Protein AF-A0A495TYK0-F1 (afdb_monomer_lite)

Sequence (108 aa):
MDIFYYWQKFEQNLKNGDVGYFGSHSTKIVRLAERLLKRIWVFKTPKGMKGSIQLLGSLLVSEEPRVPVATDYPNVIHYDPFSPESVIFTDSNTHDRISEVSGTDIHP

Structure (mmCIF, N/CA/C/O backbone):
data_AF-A0A495TYK0-F1
#
_entry.id   AF-A0A495TYK0-F1
#
loop_
_atom_site.group_PDB
_atom_site.id
_atom_site.type_symbol
_atom_site.label_atom_id
_atom_site.label_alt_id
_atom_site.label_comp_id
_atom_site.label_asym_id
_atom_site.label_entity_id
_atom_site.label_seq_id
_atom_site.pdbx_PDB_ins_code
_atom_site.Cartn_x
_atom_site.Cartn_y
_atom_site.Cartn_z
_atom_site.occupancy
_atom_site.B_iso_or_equiv
_atom_site.auth_seq_id
_atom_site.auth_comp_id
_atom_site.auth_asym_id
_atom_site.auth_atom_id
_atom_site.pdbx_PDB_model_num
ATOM 1 N N . MET A 1 1 ? 12.266 -6.103 2.910 1.00 83.88 1 MET A N 1
ATOM 2 C CA . MET A 1 1 ? 11.765 -5.173 3.949 1.00 83.88 1 MET A CA 1
ATOM 3 C C . MET A 1 1 ? 10.401 -4.672 3.513 1.00 83.88 1 MET A C 1
ATOM 5 O O . MET A 1 1 ? 10.161 -4.636 2.310 1.00 83.88 1 MET A O 1
ATOM 9 N N . ASP A 1 2 ? 9.547 -4.281 4.453 1.00 88.50 2 ASP A N 1
ATOM 10 C CA . ASP A 1 2 ? 8.250 -3.684 4.138 1.00 88.50 2 ASP A CA 1
ATOM 11 C C . ASP A 1 2 ? 8.250 -2.203 4.522 1.00 88.50 2 ASP A C 1
ATOM 13 O O . ASP A 1 2 ? 8.969 -1.795 5.439 1.00 88.50 2 ASP A O 1
ATOM 17 N N . ILE A 1 3 ? 7.454 -1.395 3.823 1.00 89.44 3 ILE A N 1
ATOM 18 C CA . ILE A 1 3 ? 7.219 0.006 4.184 1.00 89.44 3 ILE A CA 1
ATOM 19 C C . ILE A 1 3 ? 5.758 0.229 4.549 1.00 89.44 3 ILE A C 1
ATOM 21 O O . ILE A 1 3 ? 4.865 -0.398 3.987 1.00 89.44 3 ILE A O 1
ATOM 25 N N . PHE A 1 4 ? 5.527 1.170 5.458 1.00 91.69 4 PHE A N 1
ATOM 26 C CA . PHE A 1 4 ? 4.197 1.643 5.813 1.00 91.69 4 PHE A CA 1
ATOM 27 C C . PHE A 1 4 ?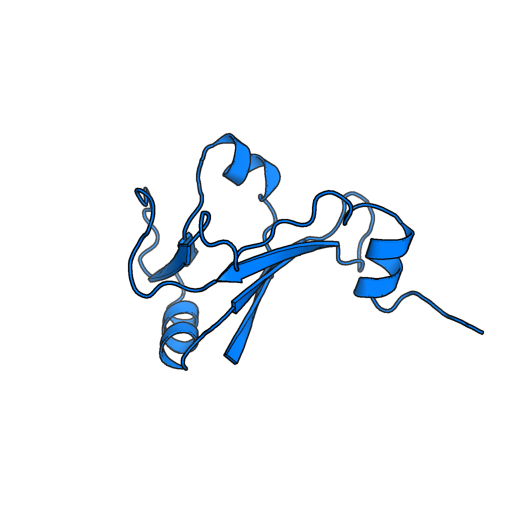 3.990 3.015 5.177 1.00 91.69 4 PHE A C 1
ATOM 29 O O . PHE A 1 4 ? 4.756 3.945 5.436 1.00 91.69 4 PHE A O 1
ATOM 36 N N . TYR A 1 5 ? 2.970 3.138 4.335 1.00 92.69 5 TYR A N 1
ATOM 37 C CA . TYR A 1 5 ? 2.671 4.351 3.586 1.00 92.69 5 TYR A CA 1
ATOM 38 C C . TYR A 1 5 ? 1.291 4.902 3.955 1.00 92.69 5 TYR A C 1
ATOM 40 O O . TYR A 1 5 ? 0.272 4.224 3.822 1.00 92.69 5 TYR A O 1
ATOM 48 N N . TYR A 1 6 ? 1.264 6.162 4.391 1.00 94.31 6 TYR A N 1
ATOM 49 C CA . TYR A 1 6 ? 0.028 6.870 4.709 1.00 94.31 6 TYR A CA 1
ATOM 50 C C . TYR A 1 6 ? -0.609 7.445 3.437 1.00 94.31 6 TYR A C 1
ATOM 52 O O . TYR A 1 6 ? -0.118 8.424 2.873 1.00 94.31 6 TYR A O 1
ATOM 60 N N . TRP A 1 7 ? -1.722 6.861 2.993 1.00 94.00 7 TRP A N 1
ATOM 61 C CA . TRP A 1 7 ? -2.389 7.207 1.740 1.00 94.00 7 TRP A CA 1
ATOM 62 C C . TRP A 1 7 ? -3.678 8.005 1.970 1.00 94.00 7 TRP A C 1
ATOM 64 O O . TRP A 1 7 ? -4.794 7.499 1.874 1.00 94.00 7 TRP A O 1
ATOM 74 N N . GLN A 1 8 ? -3.534 9.302 2.247 1.00 89.44 8 GLN A N 1
ATOM 75 C CA . GLN A 1 8 ? -4.671 10.165 2.597 1.00 89.44 8 GLN A CA 1
ATOM 76 C C . GLN A 1 8 ? -5.739 10.290 1.496 1.00 89.44 8 GLN A C 1
ATOM 78 O O . GLN A 1 8 ? -6.922 10.415 1.802 1.00 89.44 8 GLN A O 1
ATOM 83 N N . LYS A 1 9 ? -5.328 10.302 0.222 1.00 91.12 9 LYS A N 1
ATOM 84 C CA . LYS A 1 9 ? -6.209 10.513 -0.942 1.00 91.12 9 LYS A CA 1
ATOM 85 C C . LYS A 1 9 ? -6.599 9.209 -1.649 1.00 91.12 9 LYS A C 1
ATOM 87 O O . LYS A 1 9 ? -6.946 9.251 -2.825 1.00 91.12 9 LYS A O 1
ATOM 92 N N . PHE A 1 10 ? -6.559 8.077 -0.945 1.00 92.19 10 PHE A N 1
ATOM 93 C CA . PHE A 1 10 ? -6.776 6.742 -1.507 1.00 92.19 10 PHE A CA 1
ATOM 94 C C . PHE A 1 10 ? -7.996 6.648 -2.433 1.00 92.19 10 PHE A C 1
ATOM 96 O O . PHE A 1 10 ? -7.849 6.314 -3.604 1.00 92.19 10 PHE A O 1
ATOM 103 N N . GLU A 1 11 ? -9.189 7.024 -1.960 1.00 91.50 11 GLU A N 1
ATOM 104 C CA . GLU A 1 11 ? -10.412 6.935 -2.770 1.00 91.50 11 GLU A CA 1
ATOM 105 C C . GLU A 1 11 ? -10.354 7.809 -4.023 1.00 91.50 11 GLU A C 1
ATOM 107 O O . GLU A 1 11 ? -10.868 7.426 -5.072 1.00 91.50 11 GLU A O 1
ATOM 112 N N . GLN A 1 12 ? -9.757 8.997 -3.916 1.00 92.94 12 GLN A N 1
ATOM 113 C CA . GLN A 1 12 ? -9.635 9.912 -5.045 1.00 92.94 12 GLN A CA 1
ATOM 114 C C . GLN A 1 12 ? -8.646 9.370 -6.078 1.00 92.94 12 GLN A C 1
ATOM 116 O O . GLN A 1 12 ? -8.943 9.404 -7.268 1.00 92.94 12 GLN A O 1
ATOM 121 N N . ASN A 1 13 ? -7.504 8.845 -5.631 1.00 91.56 13 ASN A N 1
ATOM 122 C CA . ASN A 1 13 ? -6.498 8.278 -6.520 1.00 91.56 13 ASN A CA 1
ATOM 123 C C . ASN A 1 13 ? -7.017 7.028 -7.231 1.00 91.56 13 ASN A C 1
ATOM 125 O O . ASN A 1 13 ? -6.861 6.924 -8.443 1.00 91.56 13 ASN A O 1
ATOM 129 N N . LEU A 1 14 ? -7.734 6.144 -6.527 1.00 89.56 14 LEU A N 1
ATOM 130 C CA . LEU A 1 14 ? -8.401 5.006 -7.164 1.00 89.56 14 LEU A CA 1
ATOM 131 C C . LEU A 1 14 ? -9.392 5.450 -8.247 1.00 89.56 14 LEU A C 1
ATOM 133 O O . LEU A 1 14 ? -9.379 4.904 -9.345 1.00 89.56 14 LEU A O 1
ATOM 137 N N . LYS A 1 15 ? -10.231 6.456 -7.964 1.00 91.50 15 LYS A N 1
ATOM 138 C CA . LYS A 1 15 ? -11.206 6.983 -8.937 1.00 91.50 15 LYS A CA 1
ATOM 139 C C . LYS A 1 15 ? -10.552 7.603 -10.169 1.00 91.50 15 LYS A C 1
ATOM 141 O O . LYS A 1 15 ? -11.112 7.509 -11.255 1.00 91.50 15 LYS A O 1
ATOM 146 N N . ASN A 1 16 ? -9.400 8.239 -9.992 1.00 90.50 16 ASN A N 1
ATOM 147 C CA . ASN A 1 16 ? -8.653 8.878 -11.072 1.00 90.50 16 ASN A CA 1
ATOM 148 C C . ASN A 1 16 ? -7.783 7.898 -11.872 1.00 90.50 16 ASN A C 1
ATOM 150 O O . ASN A 1 16 ? -7.281 8.267 -12.928 1.00 90.50 16 ASN A O 1
ATOM 154 N N . GLY A 1 17 ? -7.588 6.670 -11.378 1.00 87.94 17 GLY A N 1
ATOM 155 C CA . GLY A 1 17 ? -6.609 5.740 -11.939 1.00 87.94 17 GLY A CA 1
ATOM 156 C C . GLY A 1 17 ? -5.157 6.086 -11.5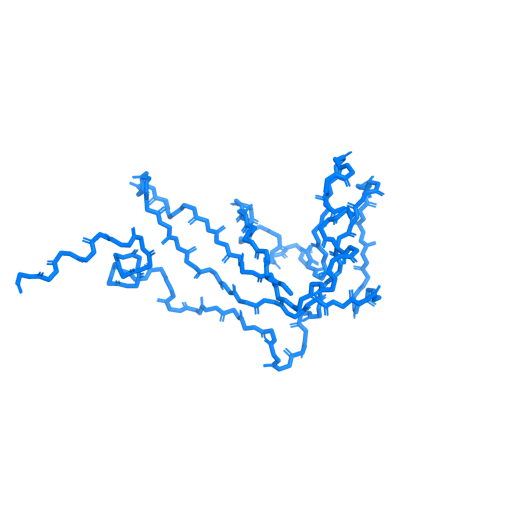85 1.00 87.94 17 GLY A C 1
ATOM 157 O O . GLY A 1 17 ? -4.244 5.551 -12.207 1.00 87.94 17 GLY A O 1
ATOM 158 N N . ASP A 1 18 ? -4.933 6.933 -10.574 1.00 90.75 18 ASP A N 1
ATOM 159 C CA . ASP A 1 18 ? -3.606 7.315 -10.072 1.00 90.75 18 ASP A CA 1
ATOM 160 C C . ASP A 1 18 ? -3.026 6.177 -9.204 1.00 90.75 18 ASP A C 1
ATOM 162 O O . ASP A 1 18 ? -2.914 6.283 -7.978 1.00 90.75 18 ASP A O 1
ATOM 166 N N . VAL A 1 19 ? -2.731 5.038 -9.830 1.00 92.06 19 VAL A N 1
ATOM 167 C CA . VAL A 1 19 ? -2.271 3.806 -9.173 1.00 92.06 19 VAL A CA 1
ATOM 168 C C . VAL A 1 19 ? -0.975 3.280 -9.793 1.00 92.06 19 VAL A C 1
ATOM 170 O O . VAL A 1 19 ? -0.513 3.754 -10.825 1.00 92.06 19 VAL A O 1
ATOM 173 N N . GLY A 1 20 ? -0.357 2.299 -9.136 1.00 93.38 20 GLY A N 1
ATOM 174 C CA . GLY A 1 20 ? 0.888 1.650 -9.562 1.00 93.38 20 GLY A CA 1
ATOM 175 C C . GLY A 1 20 ? 2.177 2.396 -9.212 1.00 93.38 20 GLY A C 1
ATOM 176 O O . GLY A 1 20 ? 3.269 1.924 -9.538 1.00 93.38 20 GLY A O 1
ATOM 177 N N . TYR A 1 21 ? 2.087 3.539 -8.529 1.00 93.44 21 TYR A N 1
ATOM 178 C CA . TYR A 1 21 ? 3.255 4.232 -7.997 1.00 93.44 21 TYR A CA 1
ATOM 179 C C . TYR A 1 21 ? 2.947 5.038 -6.727 1.00 93.44 21 TYR A C 1
ATOM 181 O O . TYR A 1 21 ? 1.809 5.436 -6.481 1.00 93.44 21 TYR A O 1
ATOM 189 N N . PHE A 1 22 ? 3.990 5.321 -5.947 1.00 91.56 22 PHE A N 1
ATOM 190 C CA . PHE A 1 22 ? 4.000 6.357 -4.915 1.00 91.56 22 PHE A CA 1
ATOM 191 C C . PHE A 1 22 ? 5.112 7.350 -5.209 1.00 91.56 22 PHE A C 1
ATOM 193 O O . PHE A 1 22 ? 6.288 6.987 -5.207 1.00 91.56 22 PHE A O 1
ATOM 200 N N . GLY A 1 23 ? 4.736 8.602 -5.460 1.00 90.88 23 GLY A N 1
ATOM 201 C CA . GLY A 1 23 ? 5.676 9.676 -5.752 1.00 90.88 23 GLY A CA 1
ATOM 202 C C . GLY A 1 23 ? 6.024 10.529 -4.532 1.00 90.88 23 GLY A C 1
ATOM 203 O O . GLY A 1 23 ? 5.218 10.715 -3.618 1.00 90.88 23 GLY A O 1
ATOM 204 N N . SER A 1 24 ? 7.246 11.059 -4.512 1.00 88.94 24 SER A N 1
ATOM 205 C CA . SER A 1 24 ? 7.708 12.023 -3.518 1.00 88.94 24 SER A CA 1
ATOM 206 C C . SER A 1 24 ? 8.734 12.991 -4.106 1.00 88.94 24 SER A C 1
ATOM 208 O O . SER A 1 24 ? 9.599 12.618 -4.898 1.00 88.94 24 SER A O 1
ATOM 210 N N . HIS A 1 25 ? 8.727 14.237 -3.635 1.00 90.56 25 HIS A N 1
ATOM 211 C CA . HIS A 1 25 ? 9.855 15.149 -3.855 1.00 90.56 25 HIS A CA 1
ATOM 212 C C . HIS A 1 25 ? 11.064 14.818 -2.962 1.00 90.56 25 HIS A C 1
ATOM 214 O O . HIS A 1 25 ? 12.161 15.312 -3.204 1.00 90.56 25 HIS A O 1
ATOM 220 N N . SER A 1 26 ? 10.894 13.979 -1.933 1.00 89.69 26 SER A N 1
ATOM 221 C CA . SER A 1 26 ? 11.983 13.579 -1.044 1.00 89.69 26 SER A CA 1
ATOM 222 C C . SER A 1 26 ? 12.732 12.358 -1.575 1.00 89.69 26 SER A C 1
ATOM 224 O O . SER A 1 26 ? 12.137 11.313 -1.824 1.00 89.69 26 SER A O 1
ATOM 226 N N . THR A 1 27 ? 14.062 12.435 -1.602 1.00 87.88 27 THR A N 1
ATOM 227 C CA . THR A 1 27 ? 14.950 11.311 -1.954 1.00 87.88 27 THR A CA 1
ATOM 228 C C . THR A 1 27 ? 14.937 10.171 -0.931 1.00 87.88 27 THR A C 1
ATOM 230 O O . THR A 1 27 ? 15.450 9.086 -1.202 1.00 87.88 27 THR A O 1
ATOM 233 N N . LYS A 1 28 ? 14.328 10.372 0.251 1.00 86.50 28 LYS A N 1
ATOM 234 C CA . LYS A 1 28 ? 14.183 9.325 1.277 1.00 86.50 28 LYS A CA 1
ATOM 235 C C . LYS A 1 28 ? 13.457 8.091 0.741 1.00 86.50 28 LYS A C 1
ATOM 237 O O . LYS A 1 28 ? 13.776 6.987 1.166 1.00 86.50 28 LYS A O 1
ATOM 242 N N . ILE A 1 29 ? 12.512 8.280 -0.180 1.00 82.75 29 ILE A N 1
ATOM 243 C CA . ILE A 1 29 ? 11.728 7.181 -0.743 1.00 82.75 29 ILE A CA 1
ATOM 244 C C . ILE A 1 29 ? 12.601 6.247 -1.604 1.00 82.75 29 ILE A C 1
ATOM 246 O O . ILE A 1 29 ? 12.488 5.032 -1.483 1.00 82.75 29 ILE A O 1
ATOM 250 N N . VAL A 1 30 ? 13.563 6.794 -2.358 1.00 76.44 30 VAL A N 1
ATOM 251 C CA . VAL A 1 30 ? 14.515 6.014 -3.175 1.00 76.44 30 VAL A CA 1
ATOM 252 C C . VAL A 1 30 ? 15.442 5.189 -2.290 1.00 76.44 30 VAL A C 1
ATOM 254 O O . VAL A 1 30 ? 15.611 3.996 -2.503 1.00 76.44 30 VAL A O 1
ATOM 257 N N . ARG A 1 31 ? 15.956 5.788 -1.210 1.00 81.38 31 ARG A N 1
ATOM 258 C CA . ARG A 1 31 ? 16.803 5.071 -0.240 1.00 81.38 31 ARG A CA 1
ATOM 259 C C . ARG A 1 31 ? 16.081 3.915 0.448 1.00 81.38 31 ARG A C 1
ATOM 261 O O . ARG A 1 31 ? 16.723 2.981 0.916 1.00 81.38 31 ARG A O 1
ATOM 268 N N . LEU A 1 32 ? 14.755 3.997 0.584 1.00 78.81 32 LEU A N 1
ATOM 269 C CA . LEU A 1 32 ? 13.960 2.875 1.074 1.00 78.81 32 LEU A CA 1
ATOM 270 C C . LEU A 1 32 ? 13.862 1.786 0.003 1.00 78.81 32 LEU A C 1
ATOM 272 O O . LEU A 1 32 ? 14.056 0.624 0.348 1.00 78.81 32 LEU A O 1
ATOM 276 N N . ALA A 1 33 ? 13.630 2.162 -1.260 1.00 73.25 33 ALA A N 1
ATOM 277 C CA . ALA A 1 33 ? 13.546 1.248 -2.402 1.00 73.25 33 ALA A CA 1
ATOM 278 C C . ALA A 1 33 ? 14.820 0.409 -2.592 1.00 73.25 33 ALA A C 1
ATOM 280 O O . ALA A 1 33 ? 14.735 -0.805 -2.757 1.00 73.25 33 ALA A O 1
ATOM 281 N N . GLU A 1 34 ? 15.997 1.021 -2.432 1.00 76.44 34 GLU A N 1
ATOM 282 C CA . GLU A 1 34 ? 17.311 0.362 -2.543 1.00 76.44 34 GLU A CA 1
ATOM 283 C C . GLU A 1 34 ? 17.527 -0.789 -1.536 1.00 76.44 34 GLU A C 1
ATOM 285 O O . GLU A 1 34 ? 18.442 -1.597 -1.687 1.00 76.44 34 GLU A O 1
ATOM 290 N N . ARG A 1 35 ? 16.693 -0.905 -0.493 1.00 80.31 35 ARG A N 1
ATOM 291 C CA . ARG A 1 35 ? 16.841 -1.898 0.588 1.00 80.31 35 ARG A CA 1
ATOM 292 C C . ARG A 1 35 ? 16.033 -3.182 0.360 1.00 80.31 35 ARG A C 1
ATOM 294 O O . ARG A 1 35 ? 15.604 -3.805 1.335 1.00 80.31 35 ARG A O 1
ATOM 301 N N . LEU A 1 36 ? 15.830 -3.584 -0.898 1.00 78.94 36 LEU A N 1
ATOM 302 C CA . LEU A 1 36 ? 15.071 -4.786 -1.285 1.00 78.94 36 LEU A CA 1
ATOM 303 C C . LEU A 1 36 ? 13.670 -4.791 -0.655 1.00 78.94 36 LEU A C 1
ATOM 305 O O . LEU A 1 36 ? 13.314 -5.640 0.184 1.00 78.94 36 LEU A O 1
ATOM 309 N N . LEU A 1 37 ? 12.886 -3.772 -1.004 1.00 84.00 37 LEU A N 1
ATOM 310 C CA . LEU A 1 37 ? 11.494 -3.704 -0.586 1.00 84.00 37 LEU A CA 1
ATOM 311 C C . LEU A 1 37 ? 10.692 -4.815 -1.249 1.00 84.00 37 LEU A C 1
ATOM 313 O O . LEU A 1 37 ? 10.819 -5.053 -2.442 1.00 84.00 37 LEU A O 1
ATOM 317 N N . LYS A 1 38 ? 9.852 -5.485 -0.461 1.00 89.88 38 LYS A N 1
ATOM 318 C CA . LYS A 1 38 ? 8.923 -6.490 -0.985 1.00 89.88 38 LYS A CA 1
ATOM 319 C C . LYS A 1 38 ? 7.506 -5.949 -1.011 1.00 89.88 38 LYS A C 1
ATOM 321 O O . LYS A 1 38 ? 6.819 -6.094 -2.016 1.00 89.88 38 LYS A O 1
ATOM 326 N N . ARG A 1 39 ? 7.068 -5.323 0.087 1.00 93.38 39 ARG A N 1
ATOM 327 C CA . ARG A 1 39 ? 5.680 -4.886 0.243 1.00 93.38 39 ARG A CA 1
ATOM 328 C C . ARG A 1 39 ? 5.549 -3.454 0.740 1.00 93.38 39 ARG A C 1
ATOM 330 O O . ARG A 1 39 ? 6.371 -2.951 1.508 1.00 93.38 39 ARG A O 1
ATOM 337 N N . ILE A 1 40 ? 4.459 -2.831 0.313 1.00 94.12 40 ILE A N 1
ATOM 338 C CA . ILE A 1 40 ? 3.977 -1.539 0.792 1.00 94.12 40 ILE A CA 1
ATOM 339 C C . ILE A 1 40 ? 2.651 -1.787 1.499 1.00 94.12 40 ILE A C 1
ATOM 341 O O . ILE A 1 40 ? 1.651 -2.116 0.864 1.00 94.12 40 ILE A O 1
ATOM 345 N N . TRP A 1 41 ? 2.638 -1.616 2.813 1.00 95.94 41 TRP A N 1
ATOM 346 C CA . TRP A 1 41 ? 1.416 -1.584 3.602 1.00 95.94 41 TRP A CA 1
ATOM 347 C C . TRP A 1 41 ? 0.841 -0.180 3.543 1.00 95.94 41 TRP A C 1
ATOM 349 O O . TRP A 1 41 ? 1.465 0.780 3.998 1.00 95.94 41 TRP A O 1
ATOM 359 N N . VAL A 1 42 ? -0.344 -0.051 2.960 1.00 96.25 42 VAL A N 1
ATOM 360 C CA . VAL A 1 42 ? -1.010 1.240 2.800 1.00 96.25 42 VAL A CA 1
ATOM 361 C C . VAL A 1 42 ? -2.086 1.401 3.852 1.00 96.25 42 VAL A C 1
ATOM 363 O O . VAL A 1 42 ? -2.875 0.491 4.098 1.00 96.25 42 VAL A O 1
ATOM 366 N N . PHE A 1 43 ? -2.124 2.567 4.483 1.00 97.00 43 PHE A N 1
ATOM 367 C CA . PHE A 1 43 ? -3.072 2.857 5.549 1.00 97.00 43 PHE A CA 1
ATOM 368 C C . PHE A 1 43 ? -3.510 4.317 5.522 1.00 97.00 43 PHE A C 1
ATOM 370 O O . PHE A 1 43 ? -2.865 5.166 4.907 1.00 97.00 43 PHE A O 1
ATOM 377 N N . LYS A 1 44 ? -4.609 4.628 6.205 1.00 96.44 44 LYS A N 1
ATOM 378 C CA . LYS A 1 44 ? -5.069 6.005 6.407 1.00 96.44 44 LYS A CA 1
ATOM 379 C C . LYS A 1 44 ? -5.727 6.173 7.769 1.00 96.44 44 LYS A C 1
ATOM 381 O O . LYS A 1 44 ? -6.013 5.195 8.451 1.00 96.44 44 LYS A O 1
ATOM 386 N N . THR A 1 45 ? -6.035 7.415 8.122 1.00 95.94 45 THR A N 1
ATOM 387 C CA . THR A 1 45 ? -6.901 7.721 9.260 1.00 95.94 45 THR A CA 1
ATOM 388 C C . THR A 1 45 ? -8.357 7.666 8.790 1.00 95.94 45 THR A C 1
ATOM 390 O O . THR A 1 45 ? -8.713 8.413 7.868 1.00 95.94 45 THR A O 1
ATOM 393 N N . PRO A 1 46 ? -9.215 6.815 9.381 1.00 93.81 46 PRO A N 1
ATOM 394 C CA . PRO A 1 46 ? -10.636 6.817 9.070 1.00 93.81 46 PRO A CA 1
ATOM 395 C C . PRO A 1 46 ? -11.275 8.166 9.429 1.00 93.81 46 PRO A C 1
ATOM 397 O O . PRO A 1 46 ? -10.864 8.867 10.361 1.00 93.81 46 PRO A O 1
ATOM 400 N N . LYS A 1 47 ? -12.300 8.563 8.671 1.00 91.81 47 LYS A N 1
ATOM 401 C CA . LYS A 1 47 ? -12.953 9.866 8.847 1.00 91.81 47 LYS A CA 1
ATOM 402 C C . LYS A 1 47 ? -13.570 9.961 10.247 1.00 91.81 47 LYS A C 1
ATOM 404 O O . LYS A 1 47 ? -14.390 9.135 10.618 1.00 91.81 47 LYS A O 1
ATOM 409 N N . GLY A 1 48 ? -13.203 10.999 10.999 1.00 92.88 48 GLY A N 1
ATOM 410 C CA . GLY A 1 48 ? -13.714 11.228 12.356 1.00 92.88 48 GLY A CA 1
ATOM 411 C C . GLY A 1 48 ? -13.045 10.393 13.455 1.00 92.88 48 GLY A C 1
ATOM 412 O O . GLY A 1 48 ? -13.373 10.589 14.618 1.00 92.88 48 GLY A O 1
ATOM 413 N N . MET A 1 49 ? -12.081 9.526 13.124 1.00 93.31 49 MET A N 1
ATOM 414 C CA . MET A 1 49 ? -11.419 8.622 14.075 1.00 93.31 49 MET A CA 1
ATOM 415 C C . MET A 1 49 ? -9.945 9.002 14.257 1.00 93.31 49 MET A C 1
ATOM 417 O O . MET A 1 49 ? -9.030 8.298 13.831 1.00 93.31 49 MET A O 1
ATOM 421 N N . LYS A 1 50 ? -9.694 10.182 14.840 1.00 91.62 50 LYS A N 1
ATOM 422 C CA . LYS A 1 50 ? -8.323 10.660 15.077 1.00 91.62 50 LYS A CA 1
ATOM 423 C C . LYS A 1 50 ? -7.571 9.674 15.976 1.00 91.62 50 LYS A C 1
ATOM 425 O O . LYS A 1 50 ? -8.056 9.330 17.045 1.00 91.62 50 LYS A O 1
ATOM 430 N N . GLY A 1 51 ? -6.361 9.303 15.565 1.00 90.75 51 GLY A N 1
ATOM 431 C CA . GLY A 1 51 ? -5.518 8.354 16.298 1.00 90.75 51 GLY A CA 1
ATOM 432 C C . GLY A 1 51 ? -5.750 6.894 15.907 1.00 90.75 51 GLY A C 1
ATOM 433 O O . GLY A 1 51 ? -4.920 6.062 16.246 1.00 90.75 51 GLY A O 1
ATOM 434 N N . SER A 1 52 ? -6.806 6.599 15.148 1.00 95.00 52 SER A N 1
ATOM 435 C CA . SER A 1 52 ? -7.059 5.268 14.602 1.00 95.00 52 SER A CA 1
ATOM 436 C C . SER A 1 52 ? -6.467 5.111 13.204 1.00 95.00 52 SER A C 1
ATOM 438 O O . SER A 1 52 ? -6.291 6.083 12.461 1.00 95.00 52 SER A O 1
ATOM 440 N N . ILE A 1 53 ? -6.198 3.864 12.835 1.00 95.31 53 ILE A N 1
ATOM 441 C CA . ILE A 1 53 ? -5.640 3.468 11.550 1.00 95.31 53 ILE A CA 1
ATOM 442 C C . ILE A 1 53 ? -6.599 2.493 10.868 1.00 95.31 53 ILE A C 1
ATOM 444 O O . ILE A 1 53 ? -7.018 1.498 11.445 1.00 95.31 53 ILE A O 1
ATOM 448 N N . GLN A 1 54 ? -6.907 2.772 9.605 1.00 96.62 54 GLN A N 1
ATOM 449 C CA . GLN A 1 54 ? -7.508 1.819 8.684 1.00 96.62 54 GLN A CA 1
ATOM 450 C C . GLN A 1 54 ? -6.408 1.262 7.781 1.00 96.62 54 GLN A C 1
ATOM 452 O O . GLN A 1 54 ? -5.776 2.023 7.040 1.00 96.62 54 GLN A O 1
ATOM 457 N N . LEU A 1 55 ? -6.214 -0.056 7.796 1.00 97.06 55 LEU A N 1
ATOM 458 C CA . LEU A 1 55 ? -5.340 -0.735 6.842 1.00 97.06 55 LEU A CA 1
ATOM 459 C C . LEU A 1 55 ? -6.065 -0.884 5.499 1.00 97.06 55 LEU A C 1
ATOM 461 O O . LEU A 1 55 ? -7.119 -1.503 5.416 1.00 97.06 55 LEU A O 1
ATOM 465 N N . LEU A 1 56 ? -5.524 -0.303 4.435 1.00 97.00 56 LEU A N 1
ATOM 466 C CA . LEU A 1 56 ? -6.167 -0.277 3.118 1.00 97.00 56 LEU A CA 1
ATOM 467 C C . LEU A 1 56 ? -5.737 -1.448 2.236 1.00 97.00 56 LEU A C 1
ATOM 469 O O . LEU A 1 56 ? -6.506 -1.890 1.388 1.00 97.00 56 LEU A O 1
ATOM 473 N N . GLY A 1 57 ? -4.518 -1.949 2.418 1.00 96.44 57 GLY A N 1
ATOM 474 C CA . GLY A 1 57 ? -3.974 -2.979 1.547 1.00 96.44 57 GLY A CA 1
ATOM 475 C C . GLY A 1 57 ? -2.505 -3.287 1.788 1.00 96.44 57 GLY A C 1
ATOM 476 O O . GLY A 1 57 ? -1.811 -2.596 2.540 1.00 96.44 57 GLY A O 1
ATOM 477 N N . SER A 1 58 ? -2.038 -4.321 1.097 1.00 96.69 58 SER A N 1
ATOM 478 C CA . SER A 1 58 ? -0.628 -4.685 0.972 1.00 96.69 58 SER A CA 1
ATOM 479 C C . SER A 1 58 ? -0.304 -4.781 -0.515 1.00 96.69 58 SER A C 1
ATOM 481 O O . SER A 1 58 ? -0.960 -5.540 -1.223 1.00 96.69 58 SER A O 1
ATOM 483 N N . LEU A 1 59 ? 0.673 -4.019 -0.991 1.00 96.38 59 LEU A N 1
ATOM 484 C CA 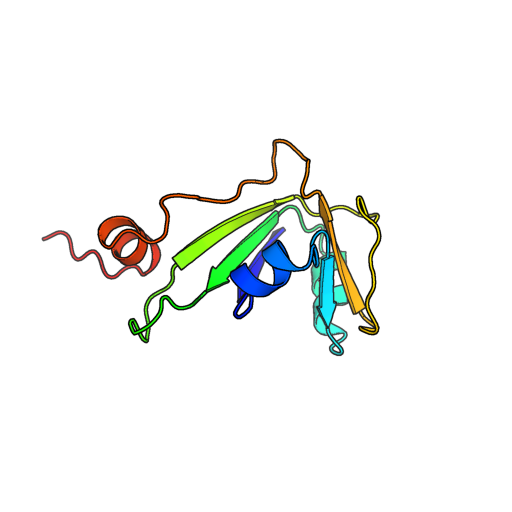. LEU A 1 59 ? 0.989 -3.895 -2.413 1.00 96.38 59 LEU A CA 1
ATOM 485 C C . LEU A 1 59 ? 2.377 -4.464 -2.685 1.00 96.38 59 LEU A C 1
ATOM 487 O O . LEU A 1 59 ? 3.326 -4.138 -1.967 1.00 96.38 59 LEU A O 1
ATOM 491 N N . LEU A 1 60 ? 2.498 -5.300 -3.712 1.00 95.56 60 LEU A N 1
ATOM 492 C CA . LEU A 1 60 ? 3.769 -5.867 -4.143 1.00 95.56 60 LEU A CA 1
ATOM 493 C C . LEU A 1 60 ? 4.599 -4.796 -4.856 1.00 95.56 60 LEU A C 1
ATOM 495 O O . LEU A 1 60 ? 4.160 -4.238 -5.862 1.00 95.56 60 LEU A O 1
ATOM 499 N N . VAL A 1 61 ? 5.801 -4.530 -4.347 1.00 94.00 61 VAL A N 1
ATOM 500 C CA . VAL A 1 61 ? 6.757 -3.629 -5.002 1.00 94.00 61 VAL A CA 1
ATOM 501 C C . VAL A 1 61 ? 7.184 -4.224 -6.339 1.00 94.00 61 VAL A C 1
ATOM 503 O O . VAL A 1 61 ? 7.410 -5.426 -6.455 1.00 94.00 61 VAL A O 1
ATOM 506 N N . SER A 1 62 ? 7.301 -3.364 -7.344 1.00 92.50 62 SER A N 1
ATOM 507 C CA . SER A 1 62 ? 7.805 -3.717 -8.665 1.00 92.50 62 SER A CA 1
ATOM 508 C C . SER A 1 62 ? 9.011 -2.841 -8.979 1.00 92.50 62 SER A C 1
ATOM 510 O O . SER A 1 62 ? 8.999 -1.648 -8.685 1.00 92.50 62 SER A O 1
ATOM 512 N N . GLU A 1 63 ? 10.038 -3.423 -9.591 1.00 89.12 63 GLU A N 1
ATOM 513 C CA . GLU A 1 63 ? 11.217 -2.678 -10.060 1.00 89.12 63 GLU A CA 1
ATOM 514 C C . GLU A 1 63 ? 10.856 -1.728 -11.216 1.00 89.12 63 GLU A C 1
ATOM 516 O O . GLU A 1 63 ? 11.437 -0.658 -11.368 1.00 89.12 63 GLU A O 1
ATOM 521 N N . GLU A 1 64 ? 9.844 -2.098 -12.005 1.00 90.56 64 GLU A N 1
ATOM 522 C CA . GLU A 1 64 ? 9.380 -1.355 -13.177 1.00 90.56 64 GLU A CA 1
ATOM 523 C C . GLU A 1 64 ? 7.886 -1.006 -13.069 1.00 90.56 64 GLU A C 1
ATOM 525 O O . GLU A 1 64 ? 7.121 -1.743 -12.427 1.00 90.56 64 GLU A O 1
ATOM 530 N N . PRO A 1 65 ? 7.426 0.085 -13.710 1.00 93.62 65 PRO A N 1
ATOM 531 C CA . PRO A 1 65 ? 6.010 0.431 -13.753 1.00 93.62 65 PRO A CA 1
ATOM 532 C C . PRO A 1 65 ? 5.191 -0.649 -14.475 1.00 93.62 65 PRO A C 1
ATOM 534 O O . PRO A 1 65 ? 5.514 -1.066 -15.586 1.00 93.62 65 PRO A O 1
ATOM 537 N N . ARG A 1 66 ? 4.088 -1.081 -13.852 1.00 95.19 66 ARG A N 1
ATOM 538 C CA . ARG A 1 66 ? 3.137 -2.061 -14.425 1.00 95.19 66 ARG A CA 1
ATOM 539 C C . ARG A 1 66 ? 1.911 -1.425 -15.074 1.00 95.19 66 ARG A C 1
ATOM 541 O O . ARG A 1 66 ? 1.142 -2.096 -15.753 1.00 95.19 66 ARG A O 1
ATOM 548 N N . VAL A 1 67 ? 1.752 -0.125 -14.877 1.00 91.19 67 VAL A N 1
ATOM 549 C CA . VAL A 1 67 ? 0.718 0.725 -15.469 1.00 91.19 67 VAL A CA 1
ATOM 550 C C . VAL A 1 67 ? 1.358 2.036 -15.919 1.00 91.19 67 VAL A C 1
ATOM 552 O O . VAL A 1 67 ? 2.426 2.384 -15.409 1.00 91.19 67 VAL A O 1
ATOM 555 N N . PRO A 1 68 ? 0.739 2.779 -16.852 1.00 89.50 68 PRO A N 1
ATOM 556 C CA . PRO A 1 68 ? 1.184 4.126 -17.186 1.00 89.50 68 PRO A CA 1
ATOM 557 C C . PRO A 1 68 ? 1.254 5.007 -15.934 1.00 89.50 68 PRO A C 1
ATOM 559 O O . PRO A 1 68 ? 0.269 5.159 -15.217 1.00 89.50 68 PRO A O 1
ATOM 562 N N . VAL A 1 69 ? 2.424 5.591 -15.681 1.00 85.56 69 VAL A N 1
ATOM 563 C CA . VAL A 1 69 ? 2.659 6.482 -14.541 1.00 85.56 69 VAL A CA 1
ATOM 564 C C . VAL A 1 69 ? 2.681 7.920 -15.045 1.00 85.56 69 VAL A C 1
ATOM 566 O O . VAL A 1 69 ? 3.619 8.332 -15.725 1.00 85.56 69 VAL A O 1
ATOM 569 N N . ALA A 1 70 ? 1.643 8.685 -14.713 1.00 82.50 70 ALA A N 1
ATOM 570 C CA . ALA A 1 70 ? 1.550 10.109 -15.016 1.00 82.50 70 ALA A CA 1
ATOM 571 C C . ALA A 1 70 ? 1.863 10.919 -13.751 1.00 82.50 70 ALA A C 1
ATOM 573 O O . ALA A 1 70 ? 0.983 11.193 -12.942 1.00 82.50 70 ALA A O 1
ATOM 574 N N . THR A 1 71 ? 3.136 11.268 -13.553 1.00 86.69 71 THR A N 1
ATOM 575 C CA . THR A 1 71 ? 3.588 11.970 -12.345 1.00 86.69 71 THR A CA 1
ATOM 576 C C . THR A 1 71 ? 4.692 12.975 -12.636 1.00 86.69 71 THR A C 1
ATOM 578 O O . THR A 1 71 ? 5.569 12.722 -13.455 1.00 86.69 71 THR A O 1
ATOM 581 N N . ASP A 1 72 ? 4.673 14.093 -11.917 1.00 89.75 72 ASP A N 1
ATOM 582 C CA . ASP A 1 72 ? 5.741 15.097 -11.875 1.00 89.75 72 ASP A CA 1
ATOM 583 C C . ASP A 1 72 ? 6.724 14.866 -10.710 1.00 89.75 72 ASP A C 1
ATOM 585 O O . ASP A 1 72 ? 7.768 15.516 -10.622 1.00 89.75 72 ASP A O 1
ATOM 589 N N . TYR A 1 73 ? 6.411 13.930 -9.808 1.00 91.25 73 TYR A N 1
ATOM 590 C CA . TYR A 1 73 ? 7.303 13.568 -8.711 1.00 91.25 73 TYR A CA 1
ATOM 591 C C . TYR A 1 73 ? 8.656 13.025 -9.212 1.00 91.25 73 TYR A C 1
ATOM 593 O O . TYR A 1 73 ? 8.681 12.048 -9.959 1.00 91.25 73 TYR A O 1
ATOM 601 N N . PRO A 1 74 ? 9.789 13.576 -8.733 1.00 90.56 74 PRO A N 1
ATOM 602 C CA . PRO A 1 74 ? 11.125 13.165 -9.171 1.00 90.56 74 PRO A CA 1
ATOM 603 C C . PRO A 1 74 ? 11.588 11.829 -8.576 1.00 90.56 74 PRO A C 1
ATOM 605 O O . PRO A 1 74 ? 12.551 11.248 -9.063 1.00 90.56 74 PRO A O 1
ATOM 608 N N . ASN A 1 75 ? 10.944 11.351 -7.507 1.00 91.50 75 ASN A N 1
ATOM 609 C CA . ASN A 1 75 ? 11.255 10.068 -6.885 1.00 91.50 75 ASN A CA 1
ATOM 610 C C . ASN A 1 75 ? 9.985 9.227 -6.803 1.00 91.50 75 ASN A C 1
ATOM 612 O O . ASN A 1 75 ? 8.980 9.700 -6.268 1.00 91.50 75 ASN A O 1
ATOM 616 N N . VAL A 1 76 ? 10.041 7.984 -7.275 1.00 91.25 76 VAL A N 1
ATOM 617 C CA . VAL A 1 76 ? 8.891 7.076 -7.319 1.00 91.25 76 VAL A CA 1
ATOM 618 C C . VAL A 1 76 ? 9.266 5.686 -6.814 1.00 91.25 76 VAL A C 1
ATOM 620 O O . VAL A 1 76 ? 10.379 5.220 -7.036 1.00 91.25 76 VAL A O 1
ATOM 623 N N . ILE A 1 77 ? 8.329 5.026 -6.134 1.00 92.06 77 ILE A N 1
ATOM 624 C CA . ILE A 1 77 ? 8.337 3.570 -5.944 1.00 92.06 77 ILE A CA 1
ATOM 625 C C . ILE A 1 77 ? 7.186 3.008 -6.760 1.00 92.06 77 ILE A C 1
ATOM 627 O O . ILE A 1 77 ? 6.059 3.484 -6.616 1.00 92.06 77 ILE A O 1
ATOM 631 N N . HIS A 1 78 ? 7.455 1.991 -7.571 1.00 93.75 78 HIS A N 1
ATOM 632 C CA . HIS A 1 78 ? 6.421 1.283 -8.310 1.00 93.75 78 HIS 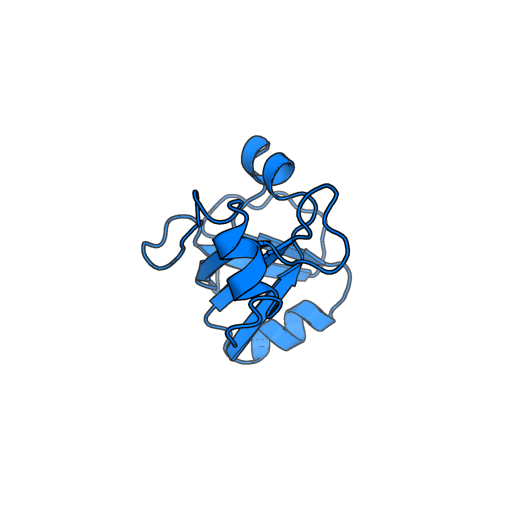A CA 1
ATOM 633 C C . HIS A 1 78 ? 5.885 0.097 -7.510 1.00 93.75 78 HIS A C 1
ATOM 635 O O . HIS A 1 78 ? 6.596 -0.551 -6.740 1.00 93.75 78 HIS A O 1
ATOM 641 N N . TYR A 1 79 ? 4.605 -0.189 -7.704 1.00 94.06 79 TYR A N 1
ATOM 642 C CA . TYR A 1 79 ? 3.981 -1.420 -7.240 1.00 94.06 79 TYR A CA 1
ATOM 643 C C . TYR A 1 79 ? 3.125 -1.998 -8.359 1.00 94.06 79 TYR A C 1
ATOM 645 O O . TYR A 1 79 ? 2.693 -1.272 -9.255 1.00 94.06 79 TYR A O 1
ATOM 653 N N . ASP A 1 80 ? 2.890 -3.304 -8.318 1.00 95.25 80 ASP A N 1
ATOM 654 C CA . ASP A 1 80 ? 2.032 -3.979 -9.286 1.00 95.25 80 ASP A CA 1
ATOM 655 C C . ASP A 1 80 ? 0.585 -4.018 -8.770 1.00 95.25 80 ASP A C 1
ATOM 657 O O . ASP A 1 80 ? 0.297 -4.810 -7.872 1.00 95.25 80 ASP A O 1
ATOM 661 N N . PRO A 1 81 ? -0.346 -3.192 -9.286 1.00 93.00 81 PRO A N 1
ATOM 662 C CA . PRO A 1 81 ? -1.735 -3.205 -8.833 1.00 93.00 81 PRO A CA 1
ATOM 663 C C . PRO A 1 81 ? -2.507 -4.462 -9.267 1.00 93.00 81 PRO A C 1
ATOM 665 O O . PRO A 1 81 ? -3.580 -4.711 -8.725 1.00 93.00 81 PRO A O 1
ATOM 668 N N . PHE A 1 82 ? -1.997 -5.233 -10.233 1.00 93.06 82 PHE A N 1
ATOM 669 C CA . PHE A 1 82 ? -2.671 -6.410 -10.791 1.00 93.06 82 PHE A CA 1
ATOM 670 C C . PHE A 1 82 ? -2.062 -7.733 -10.331 1.00 93.06 82 PHE A C 1
ATOM 672 O O . PHE A 1 82 ? -2.632 -8.792 -10.597 1.00 93.06 82 PHE A O 1
ATOM 679 N N . SER A 1 83 ? -0.921 -7.689 -9.642 1.00 95.75 83 SER A N 1
ATOM 680 C CA . SER A 1 83 ? -0.345 -8.880 -9.031 1.00 95.75 83 SER A CA 1
ATOM 681 C C . SER A 1 83 ? -1.348 -9.503 -8.051 1.00 95.75 83 SER A C 1
ATOM 683 O O . SER A 1 83 ? -1.905 -8.781 -7.222 1.00 95.75 83 SER A O 1
ATOM 685 N N . PRO A 1 84 ? -1.536 -10.836 -8.059 1.00 94.44 84 PRO A N 1
ATOM 686 C CA . PRO A 1 84 ? -2.364 -11.517 -7.062 1.00 94.44 84 PRO A CA 1
ATOM 687 C C . PRO A 1 84 ? -1.817 -11.364 -5.634 1.00 94.44 84 PRO A C 1
ATOM 689 O O . PRO A 1 84 ? -2.521 -11.629 -4.664 1.00 94.44 84 PRO A O 1
ATOM 692 N N . GLU A 1 85 ? -0.561 -10.937 -5.489 1.00 95.31 85 GLU A N 1
ATOM 693 C CA . GLU A 1 85 ? 0.046 -10.621 -4.200 1.00 95.31 85 GLU A CA 1
ATOM 694 C C . GLU A 1 85 ? -0.278 -9.206 -3.701 1.00 95.31 85 GLU A C 1
ATOM 696 O O . GLU A 1 85 ? -0.025 -8.915 -2.527 1.00 95.31 85 GLU A O 1
ATOM 701 N N . SER A 1 86 ? -0.818 -8.337 -4.560 1.00 96.38 86 SER A N 1
ATOM 702 C CA . SER A 1 86 ? -1.330 -7.021 -4.187 1.00 96.38 86 SER A CA 1
ATOM 703 C C . SER A 1 86 ? -2.798 -7.131 -3.794 1.00 96.38 86 SER A C 1
ATOM 705 O O . SER A 1 86 ? -3.651 -7.505 -4.592 1.00 96.38 86 SER A O 1
ATOM 707 N N . VAL A 1 87 ? -3.103 -6.783 -2.548 1.00 95.81 87 VAL A N 1
ATOM 708 C CA . VAL A 1 87 ? -4.434 -6.930 -1.959 1.00 95.81 87 VAL A CA 1
ATOM 709 C C . VAL A 1 87 ? -4.923 -5.577 -1.472 1.00 95.81 87 VAL A C 1
ATOM 711 O O . VAL A 1 87 ? -4.222 -4.894 -0.724 1.00 95.81 87 VAL A O 1
ATOM 714 N N . ILE A 1 88 ? -6.146 -5.221 -1.860 1.00 94.56 88 ILE A N 1
ATOM 715 C CA . ILE A 1 88 ? -6.912 -4.121 -1.274 1.00 94.56 88 ILE A CA 1
ATOM 716 C C . ILE A 1 88 ? -7.974 -4.723 -0.357 1.00 94.56 88 ILE A C 1
ATOM 718 O O . ILE A 1 88 ? -8.759 -5.571 -0.780 1.00 94.56 88 ILE A O 1
ATOM 722 N N . PHE A 1 89 ? -8.001 -4.285 0.899 1.00 94.81 89 PHE A N 1
ATOM 723 C CA . PHE A 1 89 ? -8.949 -4.771 1.896 1.00 94.81 89 PHE A CA 1
ATOM 724 C C . PHE A 1 89 ? -10.262 -3.993 1.786 1.00 94.81 89 PHE A C 1
ATOM 726 O O . PHE A 1 89 ? -10.320 -2.798 2.077 1.00 94.81 89 PHE A O 1
ATOM 733 N N . THR A 1 90 ? -11.326 -4.661 1.345 1.00 90.56 90 THR A N 1
ATOM 734 C CA . THR A 1 90 ? -12.630 -4.027 1.084 1.00 90.56 90 THR A CA 1
ATOM 735 C C . THR A 1 90 ? -13.493 -3.860 2.334 1.00 90.56 90 THR A C 1
ATOM 737 O O . THR A 1 90 ? -14.370 -3.003 2.364 1.00 90.56 90 THR A O 1
ATOM 740 N N . ASP A 1 91 ? -13.251 -4.660 3.370 1.00 91.88 91 ASP A N 1
ATOM 741 C CA . ASP A 1 91 ? -13.979 -4.684 4.643 1.00 91.88 91 ASP A CA 1
ATOM 742 C C . ASP A 1 91 ? -13.192 -4.029 5.795 1.00 91.88 91 A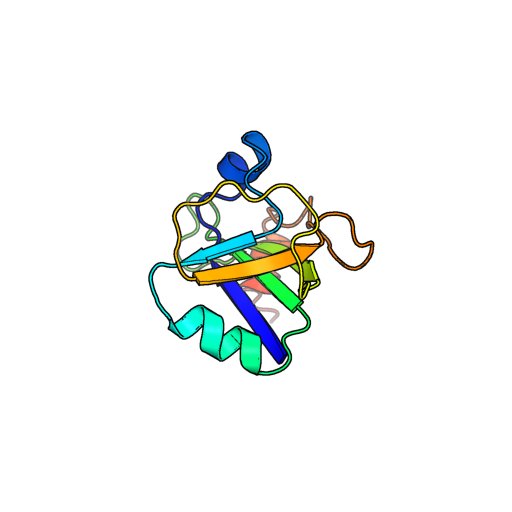SP A C 1
ATOM 744 O O . ASP A 1 91 ? -13.602 -4.096 6.951 1.00 91.88 91 ASP A O 1
ATOM 748 N N . SER A 1 92 ? -12.079 -3.348 5.506 1.00 94.00 92 SER A N 1
ATOM 749 C CA . SER A 1 92 ? -11.185 -2.819 6.546 1.00 94.00 92 SER A CA 1
ATOM 750 C C . SER A 1 92 ? -11.696 -1.585 7.288 1.00 94.00 92 SER A C 1
ATOM 752 O O . SER A 1 92 ? -11.104 -1.189 8.287 1.00 94.00 92 SER A O 1
ATOM 754 N N . ASN A 1 93 ? -12.774 -0.955 6.813 1.00 93.94 93 ASN A N 1
ATOM 755 C CA . ASN A 1 93 ? -13.364 0.231 7.443 1.00 93.94 93 ASN A CA 1
ATOM 756 C C . ASN A 1 93 ? -14.406 -0.107 8.528 1.00 93.94 93 ASN A C 1
ATOM 758 O O . ASN A 1 93 ? -15.143 0.778 8.967 1.00 93.94 93 ASN A O 1
ATOM 762 N N . THR A 1 94 ? -14.550 -1.377 8.910 1.00 94.62 94 THR A N 1
ATOM 763 C CA . THR A 1 94 ? -15.420 -1.757 10.030 1.00 94.62 94 THR A CA 1
ATOM 764 C C . THR A 1 94 ? -14.783 -1.343 11.356 1.00 94.62 94 THR A C 1
ATOM 766 O O . THR A 1 94 ? -13.563 -1.215 11.460 1.00 94.62 94 THR A O 1
ATOM 769 N N . HIS A 1 95 ? -15.614 -1.115 12.376 1.00 92.44 95 HIS A N 1
ATOM 770 C CA . HIS A 1 95 ? -15.127 -0.698 13.691 1.00 92.44 95 HIS A CA 1
ATOM 771 C C . HIS A 1 95 ? -14.139 -1.714 14.275 1.00 92.44 95 HIS A C 1
ATOM 773 O O . HIS A 1 95 ? -13.038 -1.324 14.647 1.00 92.44 95 HIS A O 1
ATOM 779 N N . ASP A 1 96 ? -14.495 -3.000 14.251 1.00 92.75 96 ASP A N 1
ATOM 780 C CA . ASP A 1 96 ? -13.671 -4.087 14.786 1.00 92.75 96 ASP A CA 1
ATOM 781 C C . ASP A 1 96 ? -12.295 -4.139 14.108 1.00 92.75 96 ASP A C 1
ATOM 783 O O . ASP A 1 96 ? -11.270 -4.157 14.778 1.00 92.75 96 ASP A O 1
ATOM 787 N N . 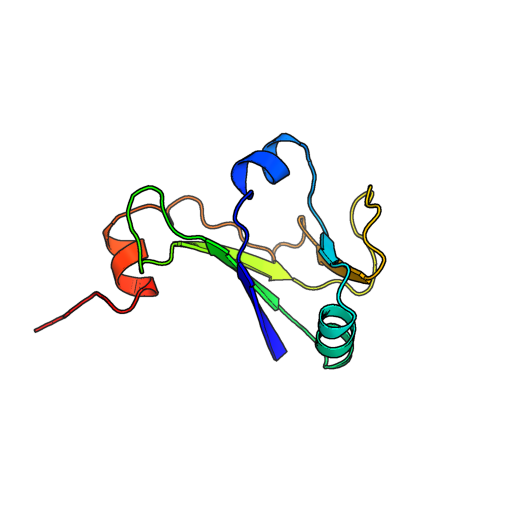ARG A 1 97 ? -12.244 -4.045 12.770 1.00 94.31 97 ARG A N 1
ATOM 788 C CA . ARG A 1 97 ? -10.974 -4.037 12.022 1.00 94.31 97 ARG A CA 1
ATOM 789 C C . ARG A 1 97 ? -10.112 -2.826 12.333 1.00 94.31 97 ARG A C 1
ATOM 791 O O . ARG A 1 97 ? -8.892 -2.942 12.425 1.00 94.31 97 ARG A O 1
ATOM 798 N N . ILE A 1 98 ? -10.731 -1.656 12.465 1.00 95.50 98 ILE A N 1
ATOM 799 C CA . ILE A 1 98 ? -10.012 -0.436 12.826 1.00 95.50 98 ILE A CA 1
ATOM 800 C C . ILE A 1 98 ? -9.457 -0.561 14.247 1.00 95.50 98 ILE A C 1
ATOM 802 O O . ILE A 1 98 ? -8.311 -0.174 14.468 1.00 95.50 98 ILE A O 1
ATOM 806 N N . SER A 1 99 ? -10.224 -1.102 15.193 1.00 93.12 99 SER A N 1
ATOM 807 C CA . SER A 1 99 ? -9.791 -1.276 16.582 1.00 93.12 99 SER A CA 1
ATOM 808 C C . SER A 1 99 ? -8.655 -2.293 16.717 1.00 93.12 99 SER A C 1
ATOM 810 O O . SER A 1 99 ? -7.650 -1.986 17.367 1.00 93.12 99 SER A O 1
ATOM 812 N N . GLU A 1 100 ? -8.762 -3.426 16.017 1.00 93.19 100 GLU A N 1
ATOM 813 C CA . GLU A 1 100 ? -7.744 -4.480 15.923 1.00 93.19 100 GLU A CA 1
ATOM 814 C C . GLU A 1 100 ? -6.414 -3.896 15.426 1.00 93.19 100 GLU A C 1
ATOM 816 O O . GLU A 1 100 ? -5.383 -3.964 16.098 1.00 93.19 100 GLU A O 1
ATOM 821 N N . VAL A 1 101 ? -6.441 -3.237 14.263 1.00 92.94 101 VAL A N 1
ATOM 822 C CA . VAL A 1 101 ? -5.240 -2.680 13.617 1.00 92.94 101 VAL A CA 1
ATOM 823 C C . VAL A 1 101 ? -4.661 -1.500 14.394 1.00 92.94 101 VAL A C 1
ATOM 825 O O . VAL A 1 101 ? -3.444 -1.312 14.421 1.00 92.94 101 VAL A O 1
ATOM 828 N N . SER A 1 102 ? -5.511 -0.685 15.020 1.00 92.50 102 SER A N 1
ATOM 829 C CA . SER A 1 102 ? -5.059 0.465 15.812 1.00 92.50 102 SER A CA 1
ATOM 830 C C . SER A 1 102 ? -4.444 0.051 17.151 1.00 92.50 102 SER A C 1
ATOM 832 O O . SER A 1 102 ? -3.872 0.903 17.830 1.00 92.50 102 SER A O 1
ATOM 834 N N . GLY A 1 103 ? -4.570 -1.220 17.553 1.00 86.88 103 GLY A N 1
ATOM 835 C CA . GLY A 1 103 ? -4.174 -1.680 18.883 1.00 86.88 103 GLY A CA 1
ATOM 836 C C . GLY A 1 103 ? -5.035 -1.076 19.995 1.00 86.88 103 GLY A C 1
ATOM 837 O O . GLY A 1 103 ? -4.566 -0.921 21.120 1.00 86.88 103 GLY A O 1
ATOM 838 N N . THR A 1 104 ? -6.272 -0.683 19.673 1.00 76.06 104 THR A N 1
ATOM 839 C CA . THR A 1 104 ? -7.252 -0.176 20.646 1.00 76.06 104 THR A CA 1
ATOM 840 C C . THR A 1 104 ? -8.236 -1.250 21.095 1.00 76.06 104 THR A C 1
ATOM 842 O O . THR A 1 104 ? -9.081 -0.966 21.942 1.00 76.06 104 THR A O 1
ATOM 845 N N . ASP A 1 105 ? -8.120 -2.472 20.569 1.00 65.62 105 ASP A N 1
ATOM 846 C CA . ASP A 1 105 ? -8.774 -3.647 21.138 1.00 65.62 105 ASP A CA 1
ATOM 847 C C . ASP A 1 105 ? -8.154 -3.971 22.499 1.00 65.62 105 ASP A C 1
ATOM 849 O O . ASP A 1 105 ? -7.097 -4.591 22.622 1.00 65.62 105 ASP A O 1
ATOM 853 N N . ILE A 1 106 ? -8.827 -3.509 23.548 1.00 56.44 106 ILE A N 1
ATOM 854 C CA . ILE A 1 106 ? -8.548 -3.901 24.923 1.00 56.44 106 ILE A CA 1
ATOM 855 C C . ILE A 1 106 ? -9.371 -5.164 25.181 1.00 56.44 106 ILE A C 1
ATOM 857 O O . ILE A 1 106 ? -10.537 -5.082 25.567 1.00 56.44 106 ILE A O 1
ATOM 861 N N . HIS A 1 107 ? -8.799 -6.340 24.931 1.00 57.56 107 HIS A N 1
ATOM 862 C CA . HIS A 1 107 ? -9.372 -7.567 25.483 1.00 57.56 107 HIS A CA 1
ATOM 863 C C . HIS A 1 107 ? -9.051 -7.626 26.991 1.00 57.56 107 HIS A C 1
ATOM 865 O O . HIS A 1 107 ? -7.877 -7.475 27.343 1.00 57.56 107 HIS A O 1
ATOM 871 N N . PRO A 1 108 ? -10.060 -7.770 27.874 1.00 53.00 108 PRO A N 1
ATOM 872 C CA . PRO A 1 108 ? -9.848 -7.974 29.307 1.00 53.00 108 PRO A CA 1
ATOM 873 C C . PRO A 1 108 ? -9.213 -9.332 29.626 1.00 53.00 108 PRO A C 1
ATOM 875 O O . PRO A 1 108 ? -9.408 -10.288 28.839 1.00 53.00 108 PRO A O 1
#

pLDDT: mean 89.91, std 7.98, range [53.0, 97.06]

Foldseek 3Di:
DEEEEEDACVVVCVVVVQDFKDFDLDCVLVVVVVPPYAWYFYWYQPPPRPLWIQTFWIFGWDPDGPDDHDDPGPDMTGTHCPPPRTDTDPPRNDPVNRCVVSVVPDDD

Secondary structure (DSSP, 8-state):
-EEEEE-TTHHHHHHHT--SEEEESSTHHHHHHTTT--EEEEEEPPTT-TT--EEEEEEEEESS-SS------SEEEEEETTSTT-EE-SSTTSHHHHHHHHT-----

Radius of gyration: 14.67 Å; chains: 1; bounding box: 33×27×46 Å